Protein AF-A0A3T0N4E8-F1 (afdb_monomer_lite)

Secondary structure (DSSP, 8-state):
--HHHHHHHHHHHHHTTTT-SSHHHHHHHHHHHHHHHHHHTTS-HHHHHHHHHHHHHHHHHH-TT--

pLDDT: mean 74.28, std 16.31, range [39.84, 93.44]

Radius of gyration: 12.24 Å; chains: 1; bounding box: 26×32×26 Å

Sequence (67 aa):
MQAGKITLVLGLCTGLAACGSTTGEQVAFGAGAGAIGSVLLNGNPLTGAAVGVASNLIYCNEKPRNC

Foldseek 3Di:
DCVVVVVVVVVQVCLVCCLPPDLVSVLVSQLVVQLVVQVVVVHDSRVRSVRSSVVSVCCCVVCVPSD

Organism: NCBI:txid2483033

Structure (mmCIF, N/CA/C/O backbone):
data_AF-A0A3T0N4E8-F1
#
_entry.id   AF-A0A3T0N4E8-F1
#
loop_
_atom_site.group_PDB
_atom_site.id
_atom_site.type_symbol
_atom_site.label_atom_id
_atom_site.label_alt_id
_atom_site.label_comp_id
_atom_site.label_asym_id
_atom_site.label_entity_id
_atom_site.label_seq_id
_atom_site.pdbx_PDB_ins_code
_atom_site.Cartn_x
_atom_site.Cartn_y
_atom_site.Cartn_z
_atom_site.occupancy
_atom_site.B_iso_or_equiv
_atom_site.auth_seq_id
_atom_site.auth_comp_id
_atom_site.auth_asym_id
_atom_site.auth_atom_id
_atom_site.pdbx_PDB_model_num
ATOM 1 N N . MET A 1 1 ? 7.960 -22.919 -6.291 1.00 44.09 1 MET A N 1
ATOM 2 C CA . MET A 1 1 ? 6.597 -22.334 -6.377 1.00 44.09 1 MET A CA 1
ATOM 3 C C . MET A 1 1 ? 5.934 -22.171 -4.992 1.00 44.09 1 MET A C 1
ATOM 5 O O . MET A 1 1 ? 4.738 -22.388 -4.866 1.00 44.09 1 MET A O 1
ATOM 9 N N . GLN A 1 2 ? 6.678 -21.784 -3.941 1.00 45.62 2 GLN A N 1
ATOM 10 C CA . GLN A 1 2 ? 6.155 -21.696 -2.557 1.00 45.62 2 GLN A CA 1
ATOM 11 C C . GLN A 1 2 ? 6.247 -20.277 -1.960 1.00 45.62 2 GLN A C 1
ATOM 13 O O . GLN A 1 2 ? 5.445 -19.924 -1.101 1.00 45.62 2 GLN A O 1
ATOM 18 N N . ALA A 1 3 ? 7.144 -19.430 -2.484 1.00 39.84 3 ALA A N 1
ATOM 19 C CA . ALA A 1 3 ? 7.320 -18.042 -2.048 1.00 39.84 3 ALA A CA 1
ATOM 20 C C . ALA A 1 3 ? 6.067 -17.170 -2.266 1.00 39.84 3 ALA A C 1
ATOM 22 O O . ALA A 1 3 ? 5.718 -16.384 -1.395 1.00 39.84 3 ALA A O 1
ATOM 23 N N . GLY A 1 4 ? 5.326 -17.378 -3.364 1.00 44.75 4 GLY A N 1
ATOM 24 C CA . GLY A 1 4 ? 4.129 -16.582 -3.673 1.00 44.75 4 GLY A CA 1
ATOM 25 C C . GLY A 1 4 ? 2.974 -16.754 -2.677 1.00 44.75 4 GLY A C 1
ATOM 26 O O . GLY A 1 4 ? 2.205 -15.822 -2.465 1.00 44.75 4 GLY A O 1
ATOM 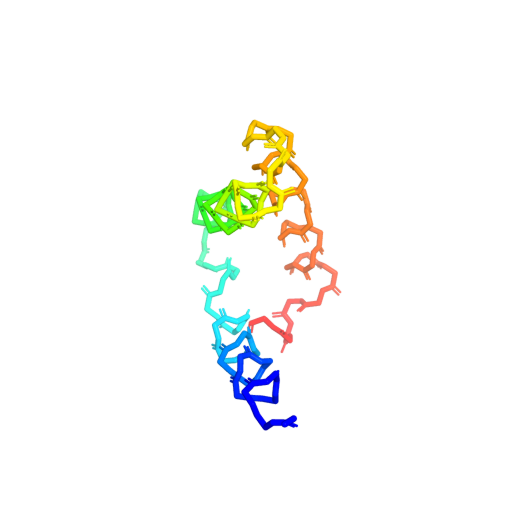27 N N . LYS A 1 5 ? 2.871 -17.915 -2.011 1.00 45.28 5 LYS A N 1
ATOM 28 C CA . LYS A 1 5 ? 1.841 -18.156 -0.985 1.00 45.28 5 LYS A CA 1
ATOM 29 C C . LYS A 1 5 ? 2.138 -17.414 0.320 1.00 45.28 5 LYS A C 1
ATOM 31 O O . LYS A 1 5 ? 1.209 -16.945 0.966 1.00 45.28 5 LYS A O 1
ATOM 36 N N . ILE A 1 6 ? 3.413 -17.280 0.690 1.00 52.94 6 ILE A N 1
ATOM 37 C CA . ILE A 1 6 ? 3.821 -16.620 1.939 1.00 52.94 6 ILE A CA 1
ATOM 38 C C . ILE A 1 6 ? 3.646 -15.100 1.819 1.00 52.94 6 ILE A C 1
ATOM 40 O O . ILE A 1 6 ? 3.141 -14.472 2.744 1.00 52.94 6 ILE A O 1
ATOM 44 N N . THR A 1 7 ? 3.963 -14.517 0.658 1.00 54.69 7 THR A N 1
ATOM 45 C CA . THR A 1 7 ? 3.746 -13.086 0.382 1.00 54.69 7 THR A CA 1
ATOM 46 C C . THR A 1 7 ? 2.264 -12.707 0.403 1.00 54.69 7 THR A C 1
ATOM 48 O O . THR A 1 7 ? 1.914 -11.640 0.894 1.00 54.69 7 THR A O 1
ATOM 51 N N . LEU A 1 8 ? 1.382 -13.596 -0.069 1.00 55.31 8 LEU A N 1
ATOM 52 C CA . LEU A 1 8 ? -0.066 -13.382 -0.031 1.00 55.31 8 LEU A CA 1
ATOM 53 C C . LEU A 1 8 ? -0.609 -13.425 1.406 1.00 55.31 8 LEU A C 1
ATOM 55 O O . LEU A 1 8 ? -1.402 -12.572 1.781 1.00 55.31 8 LEU A O 1
ATOM 59 N N . VAL A 1 9 ? -0.151 -14.373 2.230 1.00 53.50 9 VAL A N 1
ATOM 60 C CA . VAL A 1 9 ? -0.552 -14.476 3.646 1.00 53.50 9 VAL A CA 1
ATOM 61 C C . VAL A 1 9 ? -0.053 -13.281 4.461 1.00 53.50 9 VAL A C 1
ATOM 63 O O . VAL A 1 9 ? -0.820 -12.729 5.245 1.00 53.50 9 VAL A O 1
ATOM 66 N N . LEU A 1 10 ? 1.186 -12.824 4.238 1.00 52.75 10 LEU A N 1
ATOM 67 C CA . LEU A 1 10 ? 1.684 -11.588 4.853 1.00 52.75 10 LEU A CA 1
ATOM 68 C C . LEU A 1 10 ? 0.875 -10.371 4.389 1.00 52.75 10 LEU A C 1
ATOM 70 O O . LEU A 1 10 ? 0.492 -9.563 5.223 1.00 52.75 10 LEU A O 1
ATOM 74 N N . GLY A 1 11 ? 0.558 -10.292 3.092 1.00 55.28 11 GLY A N 1
ATOM 75 C CA . GLY A 1 11 ? -0.302 -9.259 2.512 1.00 55.28 11 GLY A CA 1
ATOM 76 C C . GLY A 1 11 ? -1.710 -9.231 3.114 1.00 55.28 11 GLY A C 1
ATOM 77 O O . GLY A 1 11 ? -2.249 -8.152 3.343 1.00 55.28 11 GLY A O 1
ATOM 78 N N . LEU A 1 12 ? -2.286 -10.396 3.433 1.00 52.69 12 LEU A N 1
ATOM 79 C CA . LEU A 1 12 ? -3.569 -10.502 4.136 1.00 52.69 12 LEU A CA 1
ATOM 80 C C . LEU A 1 12 ? -3.465 -10.070 5.607 1.00 52.69 12 LEU A C 1
ATOM 82 O O . LEU A 1 12 ? -4.349 -9.368 6.089 1.00 52.69 12 LEU A O 1
ATOM 86 N N . CYS A 1 13 ? -2.394 -10.441 6.314 1.00 50.56 13 CYS A N 1
ATOM 87 C CA . CYS A 1 13 ? -2.175 -9.997 7.694 1.00 50.56 13 CYS A CA 1
ATOM 88 C C . CYS A 1 13 ? -1.876 -8.491 7.789 1.00 50.56 13 CYS A C 1
ATOM 90 O O . CYS A 1 13 ? -2.293 -7.856 8.751 1.00 50.56 13 CYS A O 1
ATOM 92 N N . THR A 1 14 ? -1.205 -7.900 6.794 1.00 54.09 14 THR A N 1
ATOM 93 C CA . THR A 1 14 ? -1.008 -6.443 6.698 1.00 54.09 14 THR A CA 1
ATOM 94 C C . THR A 1 14 ? -2.231 -5.713 6.153 1.00 54.09 14 THR A C 1
ATOM 96 O O . THR A 1 14 ? -2.418 -4.545 6.466 1.00 54.09 14 THR A O 1
ATOM 99 N N . GLY A 1 15 ? -3.080 -6.381 5.365 1.00 54.19 15 GLY A N 1
ATOM 100 C CA . GLY A 1 15 ? -4.355 -5.836 4.893 1.00 54.19 15 GLY A CA 1
ATOM 101 C C . GLY A 1 15 ? -5.306 -5.506 6.043 1.00 54.19 15 GLY A C 1
ATOM 102 O O . GLY A 1 15 ? -6.045 -4.537 5.932 1.00 54.19 15 GLY A O 1
ATOM 103 N N . LEU A 1 16 ? -5.185 -6.242 7.159 1.00 50.22 16 LEU A N 1
ATOM 104 C CA . LEU A 1 16 ? -5.894 -5.990 8.418 1.00 50.22 16 LEU A CA 1
ATOM 105 C C . LEU A 1 16 ? -5.350 -4.778 9.224 1.00 50.22 16 LEU A C 1
ATOM 107 O O . LEU A 1 16 ? -5.856 -4.420 10.281 1.00 50.22 16 LEU A O 1
ATOM 111 N N . ALA A 1 17 ? -4.227 -4.199 8.793 1.00 53.16 17 ALA A N 1
ATOM 112 C CA . ALA A 1 17 ? -3.590 -3.049 9.441 1.00 53.16 17 ALA A CA 1
ATOM 113 C C . ALA A 1 17 ? -3.481 -1.834 8.502 1.00 53.16 17 ALA A C 1
ATOM 115 O O . ALA A 1 17 ? -3.209 -0.722 8.950 1.00 53.16 17 ALA A O 1
ATOM 116 N N . ALA A 1 18 ? -3.697 -2.027 7.198 1.00 56.28 18 ALA A N 1
ATOM 117 C CA . ALA A 1 18 ? -3.484 -1.013 6.169 1.00 56.28 18 ALA A CA 1
ATOM 118 C C . ALA A 1 18 ? -4.617 0.018 6.074 1.00 56.28 18 ALA A C 1
ATOM 120 O O . A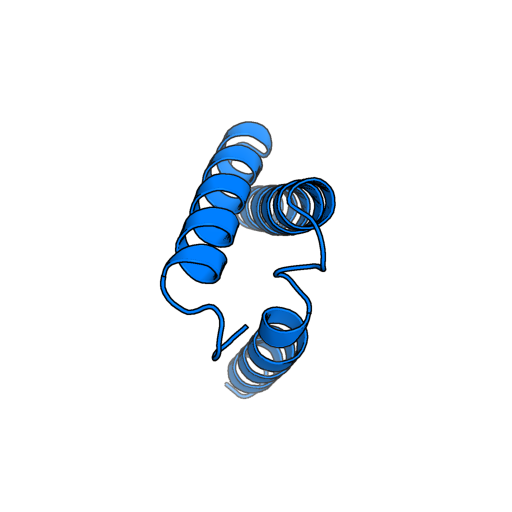LA A 1 18 ? -4.411 1.092 5.503 1.00 56.28 18 ALA A O 1
ATOM 121 N N . CYS A 1 19 ? -5.791 -0.260 6.646 1.00 65.69 19 CYS A N 1
ATOM 122 C CA . CYS A 1 19 ? -6.839 0.751 6.715 1.00 65.69 19 CYS A CA 1
ATOM 123 C C . CYS A 1 19 ? -6.582 1.821 7.764 1.00 65.69 19 CYS A C 1
ATOM 125 O O . CYS A 1 19 ? -7.272 2.831 7.739 1.00 65.69 19 CYS A O 1
ATOM 127 N N . GLY A 1 20 ? -5.595 1.656 8.650 1.00 63.91 20 GLY A N 1
ATOM 128 C CA . GLY A 1 20 ? -5.315 2.640 9.692 1.00 63.91 20 GLY A CA 1
ATOM 129 C C . GLY A 1 20 ? -6.549 3.000 10.529 1.0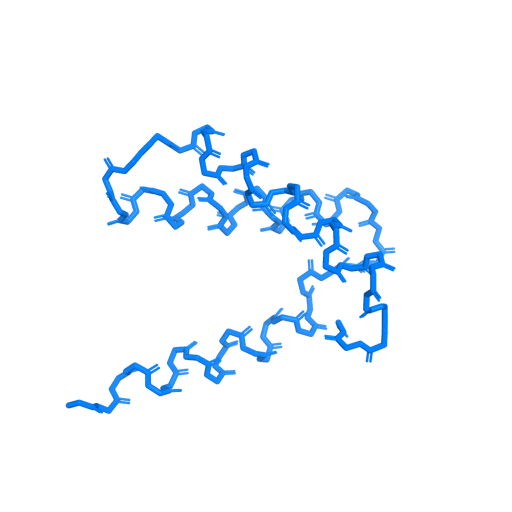0 63.91 20 GLY A C 1
ATOM 130 O O . GLY A 1 20 ? -7.657 2.501 10.339 1.00 63.91 20 GLY A O 1
ATOM 131 N N . SER A 1 21 ? -6.379 3.903 11.484 1.00 72.94 21 SER A N 1
ATOM 132 C CA . SER A 1 21 ? -7.529 4.406 12.257 1.00 72.94 21 SER A CA 1
ATOM 133 C C . SER A 1 21 ? -8.104 5.686 11.647 1.00 72.94 21 SER A C 1
ATOM 135 O O . SER A 1 21 ? -9.212 6.109 11.974 1.00 72.94 21 SER A O 1
ATOM 137 N N . THR A 1 22 ? -7.334 6.326 10.764 1.00 77.81 22 THR A N 1
ATOM 138 C CA . THR A 1 22 ? -7.601 7.658 10.223 1.00 77.81 22 THR A CA 1
ATOM 139 C C . THR A 1 22 ? -7.371 7.712 8.714 1.00 77.81 22 THR A C 1
ATOM 141 O O . THR A 1 22 ? -6.581 6.952 8.154 1.00 77.81 22 THR A O 1
ATOM 144 N N . THR A 1 23 ? -8.019 8.661 8.034 1.00 80.31 23 THR A N 1
ATOM 145 C CA . THR A 1 23 ? -7.839 8.874 6.587 1.00 80.31 23 THR A CA 1
ATOM 146 C C . THR A 1 23 ? -6.382 9.173 6.219 1.00 80.31 23 THR A C 1
ATOM 148 O O . THR A 1 23 ? -5.918 8.757 5.162 1.00 80.31 23 THR A O 1
ATOM 151 N N . GLY A 1 24 ? -5.633 9.861 7.089 1.00 80.62 24 GLY A N 1
ATOM 152 C CA . GLY A 1 24 ? -4.214 10.151 6.863 1.00 80.62 24 GLY A CA 1
ATOM 153 C C . GLY A 1 24 ? -3.351 8.889 6.828 1.00 80.62 24 GLY A C 1
ATOM 154 O O . GLY A 1 24 ? -2.510 8.745 5.943 1.00 80.62 24 GLY A O 1
ATOM 155 N N . GLU A 1 25 ? -3.608 7.941 7.731 1.00 79.12 25 GLU A N 1
ATOM 156 C CA . GLU A 1 25 ? -2.955 6.630 7.710 1.00 79.12 25 GLU A CA 1
ATOM 157 C C . GLU A 1 25 ? -3.341 5.824 6.467 1.00 79.12 25 GLU A C 1
ATOM 159 O O . GLU A 1 25 ? -2.461 5.27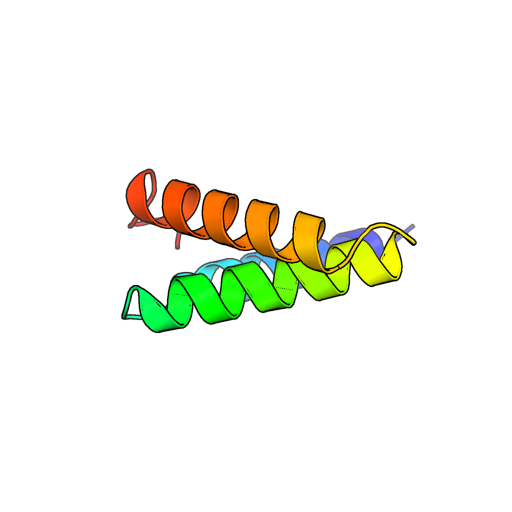0 5.817 1.00 79.12 25 GLU A O 1
ATOM 164 N N . GLN A 1 26 ? -4.617 5.819 6.066 1.00 81.81 26 GLN A N 1
ATOM 165 C CA . GLN A 1 26 ? -5.064 5.132 4.841 1.00 81.81 26 GLN A CA 1
ATOM 166 C C . GLN A 1 26 ? -4.342 5.636 3.601 1.00 81.81 26 GLN A C 1
ATOM 168 O O . GLN A 1 26 ? -3.928 4.849 2.746 1.00 81.81 26 GLN A O 1
ATOM 173 N N . VAL A 1 27 ? -4.186 6.954 3.507 1.00 83.31 27 VAL A N 1
ATOM 174 C CA . VAL A 1 27 ? -3.448 7.591 2.421 1.00 83.31 27 VAL A CA 1
ATOM 175 C C . VAL A 1 27 ? -1.969 7.225 2.511 1.00 83.31 27 VAL A C 1
ATOM 177 O O . VAL A 1 27 ? -1.390 6.852 1.499 1.00 83.31 27 VAL A O 1
ATOM 180 N N . ALA A 1 28 ? -1.355 7.263 3.694 1.00 85.38 28 ALA A N 1
ATOM 181 C CA . ALA A 1 28 ? 0.053 6.909 3.859 1.00 85.38 28 ALA A CA 1
ATOM 182 C C . ALA A 1 28 ? 0.337 5.440 3.490 1.00 85.38 28 ALA A C 1
ATOM 184 O O . ALA A 1 28 ? 1.270 5.168 2.732 1.00 85.38 28 ALA A O 1
ATOM 185 N N . PHE A 1 29 ? -0.489 4.501 3.959 1.00 83.19 29 PHE A N 1
ATOM 186 C CA . PHE A 1 29 ? -0.360 3.076 3.651 1.00 83.19 29 PHE A CA 1
ATOM 187 C C . PHE A 1 29 ? -0.636 2.781 2.176 1.00 83.19 29 PHE A C 1
ATOM 189 O O . PHE A 1 29 ? 0.163 2.101 1.532 1.00 83.19 29 PHE A O 1
ATOM 196 N N . GLY A 1 30 ? -1.712 3.341 1.616 1.00 84.00 30 GLY A N 1
ATOM 197 C CA . GLY A 1 30 ? -2.057 3.178 0.204 1.00 84.00 30 GLY A CA 1
ATOM 198 C C . GLY A 1 30 ? -1.008 3.786 -0.728 1.00 84.00 30 GLY A C 1
ATOM 199 O O . GLY A 1 30 ? -0.580 3.137 -1.682 1.00 84.00 30 GLY A O 1
ATOM 200 N N . ALA A 1 31 ? -0.529 4.996 -0.426 1.00 86.62 31 ALA A N 1
ATOM 201 C CA . ALA A 1 31 ? 0.522 5.658 -1.193 1.00 86.62 31 ALA A CA 1
ATOM 202 C C . ALA A 1 31 ? 1.842 4.895 -1.106 1.00 86.62 31 ALA A C 1
ATOM 204 O O . ALA A 1 31 ? 2.477 4.668 -2.131 1.00 86.62 31 ALA A O 1
ATOM 205 N N . GLY A 1 32 ? 2.248 4.479 0.096 1.00 86.44 32 GLY A N 1
ATOM 206 C CA . GLY A 1 32 ? 3.494 3.748 0.315 1.00 86.44 32 GLY A CA 1
ATOM 207 C C . GLY A 1 32 ? 3.497 2.397 -0.394 1.00 86.44 32 GLY A C 1
ATOM 208 O O . GLY A 1 3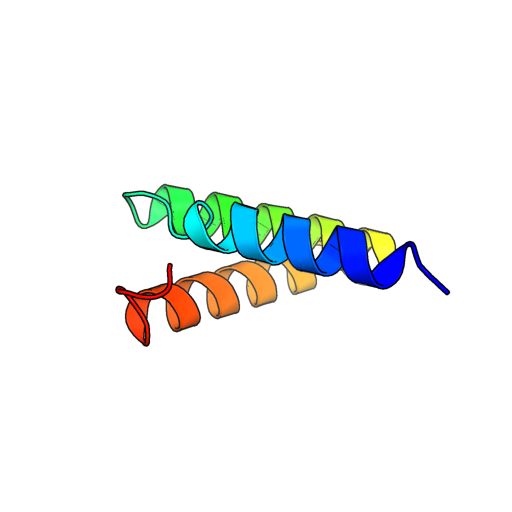2 ? 4.399 2.117 -1.183 1.00 86.44 32 GLY A O 1
ATOM 209 N N . ALA A 1 33 ? 2.459 1.585 -0.180 1.00 85.00 33 ALA A N 1
ATOM 210 C CA . ALA A 1 33 ? 2.329 0.281 -0.827 1.00 85.00 33 ALA A CA 1
ATOM 211 C C . ALA A 1 33 ? 2.222 0.409 -2.354 1.00 85.00 33 ALA A C 1
ATOM 213 O O . ALA A 1 33 ? 2.888 -0.325 -3.086 1.00 85.00 33 ALA A O 1
ATOM 214 N N . GLY A 1 34 ? 1.436 1.375 -2.837 1.00 84.31 34 GLY A N 1
ATOM 215 C CA . GLY A 1 34 ? 1.270 1.652 -4.260 1.00 84.31 34 GLY A CA 1
ATOM 216 C C . GLY A 1 34 ? 2.555 2.136 -4.933 1.00 84.31 34 GLY A C 1
ATOM 217 O O . GLY A 1 34 ? 2.922 1.623 -5.991 1.00 84.31 34 GLY A O 1
ATOM 218 N N . ALA A 1 35 ? 3.280 3.065 -4.303 1.00 89.88 35 ALA A N 1
ATOM 219 C CA . ALA A 1 35 ? 4.558 3.572 -4.795 1.00 89.88 35 ALA A CA 1
ATOM 220 C C . ALA A 1 35 ? 5.598 2.452 -4.874 1.00 89.88 35 ALA A C 1
ATOM 222 O O . ALA A 1 35 ? 6.170 2.219 -5.938 1.00 89.88 35 ALA A O 1
ATOM 223 N N . ILE A 1 36 ? 5.801 1.711 -3.779 1.00 88.88 36 ILE A N 1
ATOM 224 C CA . ILE A 1 36 ? 6.761 0.600 -3.730 1.00 88.88 36 ILE A CA 1
ATOM 225 C C . ILE A 1 36 ? 6.394 -0.460 -4.772 1.00 88.88 36 ILE A C 1
ATOM 227 O O . ILE A 1 36 ? 7.261 -0.892 -5.529 1.00 88.88 36 ILE A O 1
ATOM 231 N N . GLY A 1 37 ? 5.112 -0.826 -4.874 1.00 85.81 37 GLY A N 1
ATOM 232 C CA . GLY A 1 37 ? 4.625 -1.768 -5.881 1.00 85.81 37 GLY A CA 1
ATOM 233 C C . GLY A 1 37 ? 4.960 -1.317 -7.300 1.00 85.81 37 GLY A C 1
ATOM 234 O O . GLY A 1 37 ? 5.534 -2.082 -8.072 1.00 85.81 37 GLY A O 1
ATOM 235 N N . SER A 1 38 ? 4.688 -0.055 -7.635 1.00 88.00 38 SER A N 1
ATOM 236 C CA . SER A 1 38 ? 5.037 0.483 -8.953 1.00 88.00 38 SER A CA 1
ATOM 237 C C . SER A 1 38 ? 6.541 0.554 -9.209 1.00 88.00 38 SER A C 1
ATOM 239 O O . SER A 1 38 ? 6.954 0.232 -10.316 1.00 88.00 38 SER A O 1
ATOM 241 N N . VAL A 1 39 ? 7.371 0.875 -8.212 1.00 91.62 39 VAL A N 1
ATOM 242 C CA . VAL A 1 39 ? 8.838 0.854 -8.362 1.00 91.62 39 VAL A CA 1
ATOM 243 C C . VAL A 1 39 ? 9.331 -0.560 -8.668 1.00 91.62 39 VAL A C 1
ATOM 245 O O . VAL A 1 39 ? 10.117 -0.745 -9.596 1.00 91.62 39 VAL A O 1
ATOM 248 N N . LEU A 1 40 ? 8.832 -1.571 -7.950 1.00 91.69 40 LEU A N 1
ATOM 249 C CA . LEU A 1 40 ? 9.176 -2.977 -8.202 1.00 91.69 40 LEU A CA 1
ATOM 250 C C . LEU A 1 40 ? 8.764 -3.434 -9.608 1.00 91.69 40 LEU A C 1
ATOM 252 O O . LEU A 1 40 ? 9.449 -4.247 -10.226 1.00 91.69 40 LEU A O 1
ATOM 256 N N . LEU A 1 41 ? 7.667 -2.885 -10.126 1.00 92.62 41 LEU A N 1
ATOM 257 C CA . LEU A 1 41 ? 7.147 -3.160 -11.464 1.00 92.62 41 LEU A CA 1
ATOM 258 C C . LEU A 1 41 ? 7.802 -2.298 -12.563 1.00 92.62 41 LEU A C 1
ATOM 260 O O . LEU A 1 41 ? 7.354 -2.358 -13.705 1.00 92.62 41 LEU A O 1
ATOM 264 N N . ASN A 1 42 ? 8.837 -1.499 -12.254 1.00 90.81 42 ASN A N 1
ATOM 265 C CA . ASN A 1 42 ? 9.419 -0.497 -13.170 1.00 90.81 42 ASN A CA 1
ATOM 266 C C . ASN A 1 42 ? 8.383 0.499 -13.745 1.00 90.81 42 ASN A C 1
ATOM 268 O O . ASN A 1 42 ? 8.540 1.036 -14.840 1.00 90.81 42 ASN A O 1
ATOM 272 N N . GLY A 1 43 ? 7.303 0.744 -13.006 1.00 88.38 43 GLY A N 1
ATOM 273 C CA . GLY A 1 43 ? 6.270 1.723 -13.321 1.00 88.38 43 GLY A CA 1
ATOM 274 C C . GLY A 1 43 ? 6.528 3.091 -12.687 1.00 88.38 43 GLY A C 1
ATOM 275 O O . GLY A 1 43 ? 7.512 3.313 -11.982 1.00 88.38 43 GLY A O 1
ATOM 276 N N . ASN A 1 44 ? 5.605 4.029 -12.916 1.00 91.75 44 ASN A N 1
ATOM 277 C CA . ASN A 1 44 ? 5.695 5.367 -12.336 1.00 91.75 44 ASN A CA 1
ATOM 278 C C . ASN A 1 44 ? 5.291 5.347 -10.843 1.00 91.75 44 ASN A C 1
ATOM 280 O O . ASN A 1 44 ? 4.121 5.066 -10.557 1.00 91.75 44 ASN A O 1
ATOM 284 N N . PRO A 1 45 ? 6.197 5.702 -9.907 1.00 90.75 45 PRO A N 1
ATOM 285 C CA . PRO A 1 45 ? 5.920 5.721 -8.470 1.00 90.75 45 PRO A CA 1
ATOM 286 C C . PRO A 1 45 ? 4.751 6.627 -8.091 1.00 90.75 45 PRO A C 1
ATOM 288 O O . PRO A 1 45 ? 3.981 6.295 -7.193 1.00 90.75 45 PRO A O 1
ATOM 291 N N . LEU A 1 46 ? 4.583 7.755 -8.786 1.00 93.44 46 LEU A N 1
ATOM 292 C CA . LEU A 1 46 ? 3.512 8.705 -8.502 1.00 93.44 46 LEU A CA 1
ATOM 293 C C . LEU A 1 46 ? 2.145 8.134 -8.889 1.00 93.44 46 LEU A C 1
ATOM 295 O O . LEU A 1 46 ? 1.176 8.257 -8.142 1.00 93.44 46 LEU A O 1
ATOM 299 N N . THR A 1 47 ? 2.077 7.464 -10.040 1.00 91.62 47 THR A N 1
ATOM 300 C CA . THR A 1 47 ? 0.860 6.783 -10.491 1.00 91.62 47 THR A CA 1
ATOM 301 C C . THR A 1 47 ? 0.536 5.601 -9.586 1.00 91.62 47 THR A C 1
ATOM 303 O O . THR A 1 47 ? -0.615 5.444 -9.188 1.00 91.62 47 THR A O 1
ATOM 306 N N . GLY A 1 48 ? 1.537 4.801 -9.207 1.00 88.44 48 GLY A N 1
ATOM 307 C CA . GLY A 1 48 ? 1.345 3.697 -8.271 1.00 88.44 48 GLY A CA 1
ATOM 308 C C . GLY A 1 48 ? 0.864 4.168 -6.907 1.00 88.44 48 GLY A C 1
ATOM 309 O O . GLY A 1 48 ? -0.078 3.593 -6.372 1.00 88.44 48 GLY A O 1
ATOM 310 N N . ALA A 1 49 ? 1.431 5.255 -6.378 1.00 89.56 49 ALA A N 1
ATOM 311 C CA . ALA A 1 49 ? 0.971 5.873 -5.139 1.00 89.56 49 ALA A CA 1
ATOM 312 C C . ALA A 1 49 ? -0.491 6.326 -5.240 1.00 89.56 49 ALA A C 1
ATOM 314 O O . ALA A 1 49 ? -1.297 5.982 -4.382 1.00 89.56 49 ALA A O 1
ATOM 315 N N . ALA A 1 50 ? -0.854 7.055 -6.299 1.00 92.06 50 ALA A N 1
ATOM 316 C CA . ALA A 1 50 ? -2.217 7.549 -6.493 1.00 92.06 50 ALA A 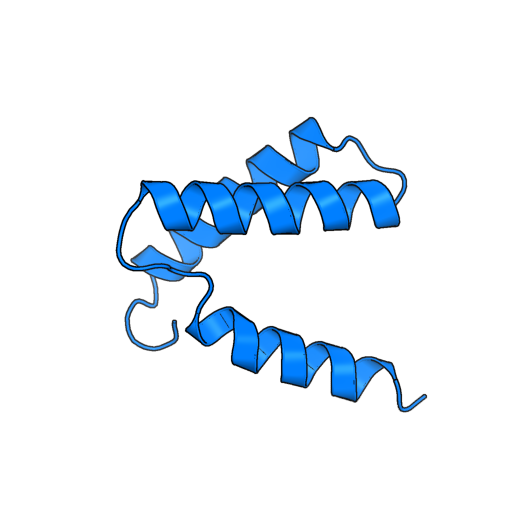CA 1
ATOM 317 C C . ALA A 1 50 ? -3.240 6.405 -6.592 1.00 92.06 50 ALA A C 1
ATOM 319 O O . ALA A 1 50 ? -4.278 6.435 -5.929 1.00 92.06 50 ALA A O 1
ATOM 320 N N . VAL A 1 51 ? -2.923 5.367 -7.372 1.00 91.69 51 VAL A N 1
ATOM 321 C CA . VAL A 1 51 ? -3.765 4.169 -7.497 1.00 91.69 51 VAL A CA 1
ATOM 322 C C . VAL A 1 51 ? -3.839 3.422 -6.166 1.00 91.69 51 VAL A C 1
ATOM 324 O O . VAL A 1 51 ? -4.922 2.997 -5.773 1.00 91.69 51 VAL A O 1
ATOM 327 N N . GLY A 1 52 ? -2.728 3.300 -5.440 1.00 86.94 52 GLY A N 1
ATOM 328 C CA . GLY A 1 52 ? -2.676 2.641 -4.137 1.00 86.94 52 GLY A CA 1
ATOM 329 C C . GLY A 1 52 ? -3.501 3.359 -3.068 1.00 86.94 52 GLY A C 1
ATOM 330 O O . GLY A 1 52 ? -4.239 2.705 -2.337 1.00 86.94 52 GLY A O 1
ATOM 331 N N . VAL A 1 53 ? -3.466 4.696 -3.021 1.00 88.50 53 VAL A N 1
ATOM 332 C CA . VAL A 1 53 ? -4.338 5.509 -2.151 1.00 88.50 53 VAL A CA 1
ATOM 333 C C . VAL A 1 53 ? -5.805 5.270 -2.476 1.00 88.50 53 VAL A C 1
ATOM 335 O O . VAL A 1 53 ? -6.584 4.958 -1.578 1.00 88.50 53 VAL A O 1
ATOM 338 N N . ALA A 1 54 ? -6.182 5.398 -3.751 1.00 88.31 54 ALA A N 1
ATOM 339 C CA . ALA A 1 54 ? -7.569 5.234 -4.172 1.00 88.31 54 ALA A CA 1
ATOM 340 C C . ALA A 1 54 ? -8.084 3.826 -3.846 1.00 88.31 54 ALA A C 1
ATOM 342 O O . ALA A 1 54 ? -9.161 3.672 -3.277 1.00 88.31 54 ALA A O 1
ATOM 343 N N . SER A 1 55 ? -7.274 2.807 -4.135 1.00 84.06 55 SER A N 1
ATOM 344 C CA . SER A 1 55 ? -7.607 1.407 -3.864 1.00 84.06 55 SER A CA 1
ATOM 345 C C . SER A 1 55 ? -7.774 1.146 -2.369 1.00 84.06 55 SER A C 1
ATOM 347 O O . SER A 1 55 ? -8.735 0.489 -1.977 1.00 84.06 55 SER A O 1
ATOM 349 N N . ASN A 1 56 ? -6.878 1.687 -1.534 1.00 83.69 56 ASN A N 1
ATOM 350 C CA . ASN A 1 56 ? -6.945 1.512 -0.086 1.00 83.69 56 ASN A CA 1
ATOM 351 C C . ASN A 1 56 ? -8.198 2.191 0.487 1.00 83.69 56 ASN A C 1
ATOM 353 O O . ASN A 1 56 ? -8.979 1.545 1.172 1.00 83.69 56 ASN A O 1
ATOM 357 N N . LEU A 1 57 ? -8.469 3.448 0.116 1.00 84.12 57 LEU A N 1
ATOM 358 C CA . LEU A 1 57 ? -9.651 4.184 0.585 1.00 84.12 57 LEU A CA 1
ATOM 359 C C . LEU A 1 57 ? -10.975 3.519 0.189 1.00 84.12 57 LEU A C 1
ATOM 361 O O . LEU A 1 57 ? -11.892 3.455 1.012 1.00 84.12 57 LEU A O 1
ATOM 365 N N . ILE A 1 58 ? -11.080 3.033 -1.053 1.00 85.44 58 ILE A N 1
ATOM 366 C CA . ILE A 1 58 ? -12.269 2.319 -1.538 1.00 85.44 58 ILE A CA 1
ATOM 367 C C . ILE A 1 58 ? -12.428 1.006 -0.770 1.00 85.44 58 ILE A C 1
ATOM 369 O O . ILE A 1 58 ? -13.503 0.731 -0.249 1.00 85.44 58 ILE A O 1
ATOM 373 N N . TYR A 1 59 ? -11.356 0.221 -0.628 1.00 81.69 59 TYR A N 1
ATOM 374 C CA . TYR A 1 59 ? -11.408 -1.059 0.078 1.00 81.69 59 TYR A CA 1
ATOM 375 C C . TYR A 1 59 ? -11.848 -0.894 1.543 1.00 81.69 59 TYR A C 1
ATOM 377 O O . TYR A 1 59 ? -12.750 -1.605 1.994 1.00 81.69 59 TYR A O 1
ATOM 385 N N . CYS A 1 60 ? -11.287 0.091 2.252 1.00 80.12 60 CYS A N 1
ATOM 386 C CA . CYS A 1 60 ? -11.640 0.404 3.638 1.00 80.12 60 CYS A CA 1
ATOM 387 C C . CYS A 1 60 ? -13.082 0.903 3.799 1.00 80.12 60 CYS A C 1
ATOM 389 O O . CYS A 1 60 ? -13.742 0.562 4.780 1.00 80.12 60 CYS A O 1
ATOM 391 N N . ASN A 1 61 ? -13.593 1.694 2.846 1.00 79.31 61 ASN A N 1
ATOM 392 C CA . ASN A 1 61 ? -14.979 2.176 2.879 1.00 79.31 61 ASN A CA 1
ATOM 393 C C . ASN A 1 61 ? -15.989 1.074 2.573 1.00 79.31 61 ASN A C 1
ATOM 395 O O . ASN A 1 61 ? -17.038 1.001 3.209 1.00 79.31 61 ASN A O 1
ATOM 399 N N . GLU A 1 62 ? -15.695 0.230 1.588 1.00 82.75 62 GLU A N 1
ATOM 400 C CA . GLU A 1 62 ? -16.661 -0.744 1.086 1.00 82.75 62 GLU A CA 1
ATOM 401 C C . GLU A 1 62 ? -16.697 -2.014 1.940 1.00 82.75 62 GLU A C 1
ATOM 403 O O . GLU A 1 62 ? -17.726 -2.687 2.025 1.00 82.75 62 GLU A O 1
ATOM 408 N N . LYS A 1 63 ? -15.585 -2.342 2.612 1.00 71.88 63 LYS A N 1
ATOM 409 C CA . LYS A 1 63 ? -15.472 -3.510 3.494 1.00 71.88 63 LYS A CA 1
ATOM 410 C C . LYS A 1 63 ? -14.820 -3.194 4.850 1.00 71.88 63 LYS A C 1
ATOM 412 O O . LYS A 1 63 ? -13.885 -3.885 5.244 1.00 71.88 63 LYS A O 1
ATOM 417 N N . PRO A 1 64 ? -15.404 -2.295 5.663 1.00 64.50 64 PRO A N 1
ATOM 418 C CA . PRO A 1 64 ? -14.819 -1.841 6.931 1.00 64.50 64 PRO A CA 1
ATOM 419 C C . PRO A 1 64 ? -14.651 -2.940 7.997 1.00 64.50 64 PRO A C 1
ATOM 421 O O . PRO A 1 64 ? -13.972 -2.731 8.993 1.00 64.50 64 PRO A O 1
ATOM 424 N N . ARG A 1 65 ? -15.283 -4.111 7.824 1.00 63.25 65 ARG A N 1
ATOM 425 C CA . ARG A 1 65 ? -15.166 -5.273 8.729 1.00 63.25 65 ARG A CA 1
ATOM 426 C C . ARG A 1 65 ? -14.115 -6.305 8.293 1.00 63.25 65 ARG A C 1
ATOM 428 O O . ARG A 1 65 ? -13.878 -7.253 9.035 1.00 63.25 65 ARG A O 1
ATOM 435 N N . ASN A 1 66 ? -13.547 -6.158 7.093 1.00 58.56 66 ASN A N 1
ATOM 436 C CA . ASN A 1 66 ? -12.567 -7.081 6.498 1.00 58.56 66 ASN A CA 1
ATOM 437 C C . ASN A 1 66 ? -11.211 -6.390 6.273 1.00 58.56 66 ASN A C 1
ATOM 439 O O . ASN A 1 66 ? -10.455 -6.756 5.364 1.00 58.56 66 ASN A O 1
ATOM 443 N N . CYS A 1 67 ? -10.976 -5.371 7.087 1.00 60.75 67 CYS A N 1
ATOM 444 C CA . CYS A 1 67 ? -9.846 -4.470 7.101 1.00 60.75 67 CYS A CA 1
ATOM 445 C C . CYS A 1 67 ? -9.151 -4.519 8.445 1.00 60.75 67 CYS A C 1
ATOM 447 O O . CYS A 1 67 ? -9.726 -5.100 9.395 1.00 60.75 67 CYS A O 1
#